Protein AF-A0A7J9LL39-F1 (afdb_monomer_lite)

Foldseek 3Di:
DDPPAAEDEAEEQDPVLLVCLVVVDDDPVCNPVSVVVVVVVPPSHRYHYDYDHVVVVVVVVVVVCCVVVVPPPPDDD

Radius of gyration: 16.15 Å; chains: 1; bounding box: 46×29×40 Å

Structure (mmCIF, N/CA/C/O backbone):
data_AF-A0A7J9LL39-F1
#
_entry.id   AF-A0A7J9LL39-F1
#
loop_
_atom_site.group_PDB
_atom_site.id
_atom_site.type_symbol
_atom_site.label_atom_id
_atom_site.label_alt_id
_atom_site.label_comp_id
_atom_site.label_asym_id
_atom_site.label_entity_id
_atom_site.label_seq_id
_atom_site.pdbx_PDB_ins_code
_atom_site.Cartn_x
_atom_site.Cartn_y
_atom_site.Cartn_z
_atom_site.occupancy
_atom_site.B_iso_or_equiv
_atom_site.auth_seq_id
_atom_site.auth_comp_id
_atom_site.auth_asym_id
_atom_site.auth_atom_id
_atom_site.pdbx_PDB_model_num
ATOM 1 N N . MET A 1 1 ? -5.647 9.799 28.092 1.00 41.47 1 MET A N 1
ATOM 2 C CA . MET A 1 1 ? -4.785 9.858 26.890 1.00 41.47 1 MET A CA 1
ATOM 3 C C . MET A 1 1 ? -5.590 9.353 25.702 1.00 41.47 1 MET A C 1
ATOM 5 O O . MET A 1 1 ? -5.887 8.168 25.645 1.00 41.47 1 MET A O 1
ATOM 9 N N . GLY A 1 2 ? -6.044 10.247 24.820 1.00 48.59 2 GLY A N 1
ATOM 10 C CA . GLY A 1 2 ? -6.833 9.858 23.650 1.00 48.59 2 GLY A CA 1
ATOM 11 C C . GLY A 1 2 ? -5.955 9.113 22.651 1.00 48.59 2 GLY A C 1
ATOM 12 O O . GLY A 1 2 ? -4.981 9.671 22.155 1.00 48.59 2 GLY A O 1
ATOM 13 N N . ILE A 1 3 ? -6.273 7.850 22.370 1.00 60.44 3 ILE A N 1
ATOM 14 C CA . ILE A 1 3 ? -5.640 7.098 21.285 1.00 60.44 3 ILE A CA 1
ATOM 15 C C . ILE A 1 3 ? -6.189 7.705 19.993 1.00 60.44 3 ILE A C 1
ATOM 17 O O . ILE A 1 3 ? -7.248 7.307 19.515 1.00 60.44 3 ILE A O 1
ATOM 21 N N . GLY A 1 4 ? -5.529 8.752 19.495 1.00 62.84 4 GLY A N 1
ATOM 22 C CA . GLY A 1 4 ? -5.929 9.435 18.271 1.00 62.84 4 GLY A CA 1
ATOM 23 C C . GLY A 1 4 ? -6.067 8.421 17.140 1.00 62.84 4 GLY A C 1
ATOM 24 O O . GLY A 1 4 ? -5.124 7.679 16.852 1.00 62.84 4 GLY A O 1
ATOM 25 N N . LEU A 1 5 ? -7.255 8.361 16.536 1.00 66.06 5 LEU A N 1
ATOM 26 C CA . LEU A 1 5 ? -7.509 7.579 15.329 1.00 66.06 5 LEU A CA 1
ATOM 27 C C . LEU A 1 5 ? -6.460 7.971 14.283 1.00 66.06 5 LEU A C 1
ATOM 29 O O . LEU A 1 5 ? -6.427 9.114 13.831 1.00 66.06 5 LEU A O 1
A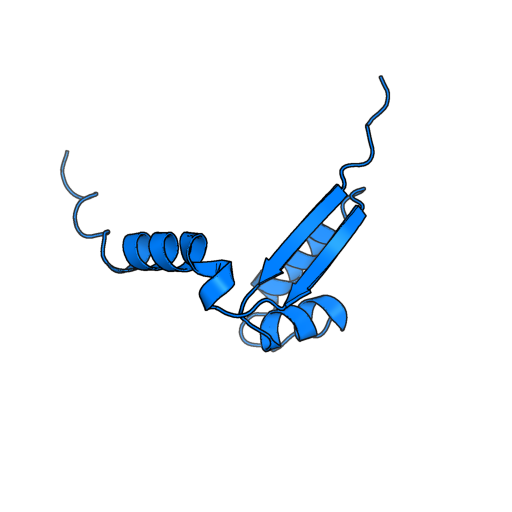TOM 33 N N . ARG A 1 6 ? -5.575 7.037 13.921 1.00 80.75 6 ARG A N 1
ATOM 34 C CA . ARG A 1 6 ? -4.569 7.277 12.880 1.00 80.75 6 ARG A CA 1
ATOM 35 C C . ARG A 1 6 ? -5.236 7.119 11.524 1.00 80.75 6 ARG A C 1
ATOM 37 O O . ARG A 1 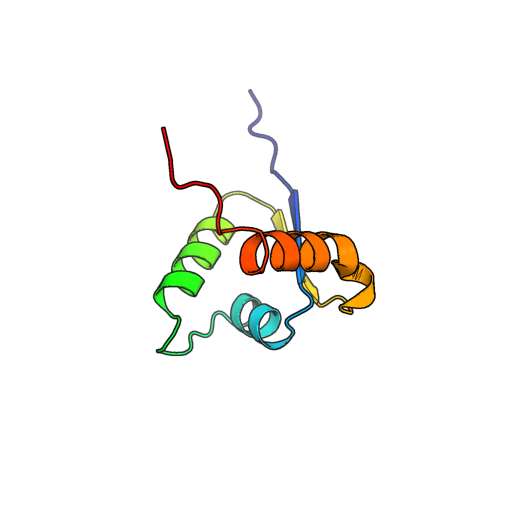6 ? -5.854 6.090 11.272 1.00 80.75 6 ARG A O 1
ATOM 44 N N . GLN A 1 7 ? -5.120 8.119 10.661 1.00 87.62 7 GLN A N 1
ATOM 45 C CA . GLN A 1 7 ? -5.507 8.000 9.259 1.00 87.62 7 GLN A CA 1
ATOM 46 C C . GLN A 1 7 ? -4.264 7.667 8.434 1.00 87.62 7 GLN A C 1
ATOM 48 O O . GLN A 1 7 ? -3.233 8.316 8.593 1.00 87.62 7 GLN A O 1
ATOM 53 N N . VAL A 1 8 ? -4.360 6.652 7.579 1.00 88.69 8 VAL A N 1
ATOM 54 C CA . VAL A 1 8 ? -3.277 6.220 6.690 1.00 88.69 8 VAL A CA 1
ATOM 55 C C . VAL A 1 8 ? -3.822 6.132 5.275 1.00 88.69 8 VAL A C 1
ATOM 57 O O . VAL A 1 8 ? -4.868 5.528 5.037 1.00 88.69 8 VAL A O 1
ATOM 60 N N . GLU A 1 9 ? -3.101 6.735 4.340 1.00 91.38 9 GLU A N 1
ATOM 61 C CA . GLU A 1 9 ? -3.372 6.637 2.913 1.00 91.38 9 GLU A CA 1
ATOM 62 C C . GLU A 1 9 ? -2.259 5.826 2.250 1.00 91.38 9 GLU A C 1
ATOM 64 O O . GLU A 1 9 ? -1.076 6.069 2.486 1.00 91.38 9 GLU A O 1
ATOM 69 N N . VAL A 1 10 ? -2.649 4.818 1.476 1.00 90.56 10 VAL A N 1
ATOM 70 C CA . VAL A 1 10 ? -1.753 3.913 0.760 1.00 90.56 10 VAL A CA 1
ATOM 71 C C . VAL A 1 10 ? -1.901 4.184 -0.727 1.00 90.56 10 VAL A C 1
ATOM 73 O O . VAL A 1 10 ? -2.974 4.002 -1.304 1.00 90.56 10 VAL A O 1
ATOM 76 N N . GLU A 1 11 ? -0.803 4.601 -1.343 1.00 94.75 11 GLU A N 1
ATOM 77 C CA . GLU A 1 11 ? -0.706 4.856 -2.775 1.00 94.75 11 GLU A CA 1
ATOM 78 C C . GLU A 1 11 ? 0.113 3.746 -3.428 1.00 94.75 11 GLU A C 1
ATOM 80 O O . GLU A 1 11 ? 1.204 3.411 -2.961 1.00 94.75 11 GLU A O 1
ATOM 85 N N . CYS A 1 12 ? -0.418 3.145 -4.490 1.00 93.81 12 CYS A N 1
ATOM 86 C CA . CYS A 1 12 ? 0.229 2.024 -5.161 1.00 93.81 12 CYS A CA 1
ATOM 87 C C . CYS A 1 12 ? 0.075 2.121 -6.683 1.00 93.81 12 CYS A C 1
ATOM 89 O O . CYS A 1 12 ? -1.017 2.387 -7.177 1.00 93.81 12 CYS A O 1
ATOM 91 N N . ASP A 1 13 ? 1.154 1.871 -7.428 1.00 94.81 13 ASP A N 1
ATOM 92 C CA . ASP A 1 13 ? 1.152 1.799 -8.899 1.00 94.81 13 ASP A CA 1
ATOM 93 C C . ASP A 1 13 ? 0.858 0.393 -9.443 1.00 94.81 13 ASP A C 1
ATOM 95 O O . ASP A 1 13 ? 0.883 0.171 -10.652 1.00 94.81 13 ASP A O 1
ATOM 99 N N . ASN A 1 14 ? 0.568 -0.568 -8.561 1.00 91.88 14 ASN A N 1
ATOM 100 C CA . ASN A 1 14 ? 0.117 -1.904 -8.931 1.00 91.88 14 ASN A CA 1
ATOM 101 C C . ASN A 1 14 ? -1.409 -1.994 -8.800 1.00 91.88 14 ASN A C 1
ATOM 103 O O . ASN A 1 14 ? -1.939 -2.240 -7.715 1.00 91.88 14 ASN A O 1
ATOM 107 N N . ALA A 1 15 ? -2.106 -1.803 -9.921 1.00 90.69 15 ALA A N 1
ATOM 108 C CA . ALA A 1 15 ? -3.567 -1.834 -9.979 1.00 90.69 15 ALA A CA 1
ATOM 109 C C . ALA A 1 15 ? -4.164 -3.153 -9.456 1.00 90.69 15 ALA A C 1
ATOM 111 O O . ALA A 1 15 ? -5.117 -3.120 -8.683 1.00 90.69 15 ALA A O 1
ATOM 112 N N . LEU A 1 16 ? -3.558 -4.296 -9.800 1.00 88.38 16 LEU A N 1
ATOM 113 C CA . LEU A 1 16 ? -4.029 -5.613 -9.362 1.00 88.38 16 LEU A CA 1
ATOM 114 C C . LEU A 1 16 ? -3.937 -5.767 -7.838 1.00 88.38 16 LEU A C 1
ATOM 116 O O . LEU A 1 16 ? -4.841 -6.306 -7.210 1.00 88.38 16 LEU A O 1
ATOM 120 N N . LEU A 1 17 ? -2.855 -5.275 -7.227 1.00 88.12 17 LEU A N 1
ATOM 121 C CA . LEU A 1 17 ? -2.715 -5.307 -5.772 1.00 88.12 17 LEU A CA 1
ATOM 122 C C . LEU A 1 17 ? -3.772 -4.429 -5.091 1.00 88.12 17 LEU A C 1
ATOM 124 O O . LEU A 1 17 ? -4.363 -4.854 -4.105 1.00 88.12 17 LEU A O 1
ATOM 128 N N . VAL A 1 18 ? -4.031 -3.227 -5.615 1.00 90.12 18 VAL A N 1
ATOM 129 C CA . VAL A 1 18 ? -5.082 -2.342 -5.084 1.00 90.12 18 VAL A CA 1
ATOM 130 C C . VAL A 1 18 ? -6.447 -3.023 -5.146 1.00 90.12 18 VAL A C 1
ATOM 132 O O . VAL A 1 18 ? -7.175 -3.006 -4.158 1.00 90.12 18 VAL A O 1
ATOM 135 N N . GLU A 1 19 ? -6.775 -3.660 -6.268 1.00 88.12 19 GLU A N 1
ATOM 136 C CA . GLU A 1 19 ? -8.034 -4.385 -6.436 1.00 88.12 19 GLU A CA 1
ATOM 137 C C . GLU A 1 19 ? -8.165 -5.545 -5.440 1.00 88.12 19 GLU A C 1
ATOM 139 O O . GLU A 1 19 ? -9.174 -5.642 -4.743 1.00 88.12 19 GLU A O 1
ATOM 144 N N . LEU A 1 20 ? -7.122 -6.368 -5.286 1.00 86.38 20 LEU A N 1
ATOM 145 C CA . LEU A 1 20 ? -7.114 -7.474 -4.322 1.00 86.38 20 LEU A CA 1
ATOM 146 C C . LEU A 1 20 ? -7.322 -6.989 -2.880 1.00 86.38 20 LEU A C 1
ATOM 148 O O . LEU A 1 20 ? -8.094 -7.594 -2.137 1.00 86.38 20 LEU A O 1
ATOM 152 N N . LEU A 1 21 ? -6.684 -5.877 -2.502 1.00 85.56 21 LEU A N 1
ATOM 153 C CA . LEU A 1 21 ? -6.824 -5.285 -1.169 1.00 85.56 21 LEU A CA 1
ATOM 154 C C . LEU A 1 21 ? -8.218 -4.696 -0.914 1.00 85.56 21 LEU A C 1
ATOM 156 O O . LEU A 1 21 ? -8.673 -4.689 0.226 1.00 85.56 21 LEU A O 1
ATOM 160 N N . LEU A 1 22 ? -8.888 -4.181 -1.950 1.00 84.81 22 LEU A N 1
ATOM 161 C CA . LEU A 1 22 ? -10.233 -3.609 -1.833 1.00 84.81 22 LEU A CA 1
ATOM 162 C C . LEU A 1 22 ? -11.326 -4.681 -1.829 1.00 84.81 22 LEU A C 1
ATOM 164 O O . LEU A 1 22 ? -12.285 -4.575 -1.069 1.00 84.81 22 LEU A O 1
ATOM 168 N N . VAL A 1 23 ? -11.186 -5.706 -2.670 1.00 83.31 23 VAL A N 1
ATOM 169 C CA . VAL A 1 23 ? -12.158 -6.803 -2.794 1.00 83.31 23 VAL A CA 1
ATOM 170 C C . VAL A 1 23 ? -11.985 -7.834 -1.670 1.00 83.31 23 VAL A C 1
ATOM 172 O O . VAL A 1 23 ? -12.899 -8.605 -1.389 1.00 83.31 23 VAL A O 1
ATOM 175 N N . GLY A 1 24 ? -10.826 -7.855 -1.003 1.00 71.00 24 GLY A N 1
ATOM 176 C CA . GLY A 1 24 ? -10.497 -8.865 0.004 1.00 71.00 24 GLY A CA 1
ATOM 177 C C . GLY A 1 24 ? -10.185 -10.239 -0.602 1.00 71.00 24 GLY A C 1
ATOM 178 O O . GLY A 1 24 ? -10.203 -11.244 0.105 1.00 71.00 24 GLY A O 1
ATOM 179 N N . GLY A 1 25 ? -9.920 -10.292 -1.911 1.00 66.94 25 GLY A N 1
ATOM 180 C CA . GLY A 1 25 ? -9.615 -11.519 -2.642 1.00 66.94 25 GLY A CA 1
ATOM 181 C C . GLY A 1 25 ? -8.164 -11.962 -2.451 1.00 66.94 25 GLY A C 1
ATOM 182 O O . GLY A 1 25 ? -7.260 -11.142 -2.297 1.00 66.94 25 GLY A O 1
ATOM 183 N N . SER A 1 26 ? -7.918 -13.271 -2.498 1.00 62.50 26 SER A N 1
ATOM 184 C CA . SER A 1 26 ? -6.567 -13.834 -2.425 1.00 62.50 26 SER A CA 1
ATOM 185 C C . SER A 1 26 ? -6.260 -14.719 -3.625 1.00 62.50 26 SER A C 1
ATOM 187 O O . SER A 1 26 ? -7.040 -15.610 -3.956 1.00 62.50 26 SER A O 1
ATOM 189 N N . VAL A 1 27 ? -5.082 -14.539 -4.222 1.00 62.88 27 VAL A N 1
ATOM 190 C CA . VAL A 1 27 ? -4.516 -15.489 -5.190 1.00 62.88 27 VAL A CA 1
ATOM 191 C C . VAL A 1 27 ? -3.638 -16.482 -4.422 1.00 62.88 27 VAL A C 1
ATOM 193 O O . VAL A 1 27 ? -2.817 -16.059 -3.604 1.00 62.88 27 VAL A O 1
ATOM 196 N N . ASN A 1 28 ? -3.785 -17.790 -4.674 1.00 65.19 28 ASN A N 1
ATOM 197 C CA . ASN A 1 28 ? -3.129 -18.858 -3.892 1.00 65.19 28 ASN A CA 1
ATOM 198 C C . ASN A 1 28 ? -1.609 -18.680 -3.715 1.00 65.19 28 ASN A C 1
ATOM 200 O O . ASN A 1 28 ? -1.071 -19.041 -2.674 1.00 65.19 28 ASN A O 1
ATOM 204 N N . SER A 1 29 ? -0.908 -18.090 -4.688 1.00 68.62 29 SER A N 1
ATOM 205 C CA . SER A 1 29 ? 0.552 -17.922 -4.641 1.00 68.62 29 SER A CA 1
ATOM 206 C C . SER A 1 29 ? 1.051 -16.835 -3.680 1.00 68.62 29 SER A C 1
ATOM 208 O O . SER A 1 29 ? 2.242 -16.813 -3.385 1.00 68.62 29 SER A O 1
ATOM 210 N N . ARG A 1 30 ? 0.184 -15.933 -3.191 1.00 73.06 30 ARG A N 1
ATOM 211 C CA . ARG A 1 30 ? 0.564 -14.807 -2.303 1.00 73.06 30 ARG A CA 1
ATOM 212 C C . ARG A 1 30 ? -0.410 -14.571 -1.143 1.00 73.06 30 ARG A C 1
ATOM 214 O O . ARG A 1 30 ? -0.454 -13.493 -0.553 1.00 73.06 30 ARG A O 1
ATOM 221 N N . ILE A 1 31 ? -1.195 -15.589 -0.789 1.00 75.62 31 ILE A N 1
ATOM 222 C CA . ILE A 1 31 ? -2.247 -15.505 0.235 1.00 75.62 31 ILE A CA 1
ATOM 223 C C . ILE A 1 31 ? -1.724 -15.110 1.626 1.00 75.62 31 ILE A C 1
ATOM 225 O O . ILE A 1 31 ? -2.414 -14.413 2.365 1.00 75.62 31 ILE A O 1
ATOM 229 N N . VAL A 1 32 ? -0.500 -15.516 1.980 1.00 81.12 32 VAL A N 1
ATOM 230 C CA . VAL A 1 32 ? 0.124 -15.182 3.273 1.00 81.12 32 VAL A CA 1
ATOM 231 C C . VAL A 1 32 ? 0.446 -13.690 3.355 1.00 81.12 32 VAL A C 1
ATOM 233 O O . VAL A 1 32 ? 0.110 -13.036 4.338 1.00 81.12 32 VAL A O 1
ATOM 236 N N . GLU A 1 33 ? 1.047 -13.132 2.304 1.00 83.44 33 GLU A N 1
ATOM 237 C CA . GLU A 1 33 ? 1.422 -11.715 2.239 1.00 83.44 33 GLU A CA 1
ATOM 238 C C . GLU A 1 33 ? 0.180 -10.817 2.290 1.00 83.44 33 GLU A C 1
ATOM 240 O O . GLU A 1 33 ? 0.134 -9.855 3.058 1.00 83.44 33 GLU A O 1
ATOM 245 N N . LEU A 1 34 ? -0.862 -11.173 1.532 1.00 82.06 34 LEU A N 1
ATOM 246 C CA . LEU A 1 34 ? -2.136 -10.451 1.537 1.00 82.06 34 LEU A CA 1
ATOM 247 C C . LEU A 1 34 ? -2.821 -10.505 2.908 1.00 82.06 34 LEU A C 1
ATOM 249 O O . LEU A 1 34 ? -3.301 -9.477 3.385 1.00 82.06 34 LEU A O 1
ATOM 253 N N . HIS A 1 35 ? -2.801 -11.654 3.592 1.00 82.62 35 HIS A N 1
ATOM 254 C CA . HIS A 1 35 ? -3.326 -11.757 4.956 1.00 82.62 35 HIS A CA 1
ATOM 255 C C . HIS A 1 35 ? -2.588 -10.854 5.945 1.00 82.62 35 HIS A C 1
ATOM 257 O O . HIS A 1 35 ? -3.229 -10.225 6.788 1.00 82.62 35 HIS A O 1
ATOM 263 N N . LEU A 1 36 ? -1.259 -10.753 5.846 1.00 85.38 36 LEU A N 1
ATOM 264 C CA . LEU A 1 36 ? -0.484 -9.852 6.700 1.00 85.38 36 LEU A CA 1
ATOM 265 C C . LEU A 1 36 ? -0.869 -8.388 6.458 1.00 85.38 36 LEU A C 1
ATOM 267 O O . LEU A 1 36 ? -1.063 -7.638 7.417 1.00 85.38 36 LEU A O 1
ATOM 271 N N . ILE A 1 37 ? -1.040 -7.992 5.193 1.00 85.44 37 ILE A N 1
ATOM 272 C CA . ILE A 1 37 ? -1.482 -6.637 4.841 1.00 85.44 37 ILE A CA 1
ATOM 273 C C . ILE A 1 37 ? -2.892 -6.373 5.390 1.00 85.44 37 ILE A C 1
ATOM 275 O O . ILE A 1 37 ? -3.107 -5.358 6.054 1.00 85.44 37 ILE A O 1
ATOM 279 N N . HIS A 1 38 ? -3.831 -7.305 5.209 1.00 83.00 38 HIS A N 1
ATOM 280 C CA . HIS A 1 38 ? -5.181 -7.194 5.771 1.00 83.00 38 HIS A CA 1
ATOM 281 C C . HIS A 1 38 ? -5.171 -7.106 7.303 1.00 83.00 38 HIS A C 1
ATOM 283 O O . HIS A 1 38 ? -5.901 -6.300 7.876 1.00 83.00 38 HIS A O 1
ATOM 289 N N . GLY A 1 39 ? -4.302 -7.859 7.985 1.00 83.44 39 GLY A N 1
ATOM 290 C CA . GLY A 1 39 ? -4.130 -7.769 9.436 1.00 83.44 39 GLY A CA 1
ATOM 291 C C . GLY A 1 39 ? -3.658 -6.387 9.902 1.00 83.44 39 GLY A C 1
ATOM 292 O O . GLY A 1 39 ? -4.102 -5.890 10.939 1.00 83.44 39 GLY A O 1
ATOM 293 N N . ILE A 1 40 ? -2.794 -5.725 9.125 1.00 82.75 40 ILE A N 1
ATOM 294 C CA . ILE A 1 40 ? -2.383 -4.337 9.385 1.00 82.75 40 ILE A CA 1
ATOM 295 C C . ILE A 1 40 ? -3.552 -3.376 9.142 1.00 82.75 40 ILE A C 1
ATOM 297 O O . ILE A 1 40 ? -3.749 -2.453 9.933 1.00 82.75 40 ILE A O 1
ATOM 301 N N . PHE A 1 41 ? -4.342 -3.595 8.090 1.00 79.50 41 PHE A N 1
ATOM 302 C CA . PHE A 1 41 ? -5.474 -2.730 7.743 1.00 79.50 41 PHE A CA 1
ATOM 303 C C . PHE A 1 41 ? -6.637 -2.846 8.733 1.00 79.50 41 PHE A C 1
ATOM 305 O O . PHE A 1 41 ? -7.324 -1.858 8.966 1.00 79.50 41 PHE A O 1
ATOM 312 N N . ASN A 1 42 ? -6.798 -4.000 9.386 1.00 77.69 42 ASN A N 1
ATOM 313 C CA . ASN A 1 42 ? -7.789 -4.225 10.444 1.00 77.69 42 ASN A CA 1
ATOM 314 C C . ASN A 1 42 ? -7.452 -3.556 11.789 1.00 77.69 42 ASN A C 1
ATOM 316 O O . ASN A 1 42 ? -8.197 -3.689 12.763 1.00 77.69 42 ASN A O 1
ATOM 320 N N . ARG A 1 43 ? -6.329 -2.835 11.890 1.00 81.38 43 ARG A N 1
ATOM 321 C CA . ARG A 1 43 ? -6.034 -2.0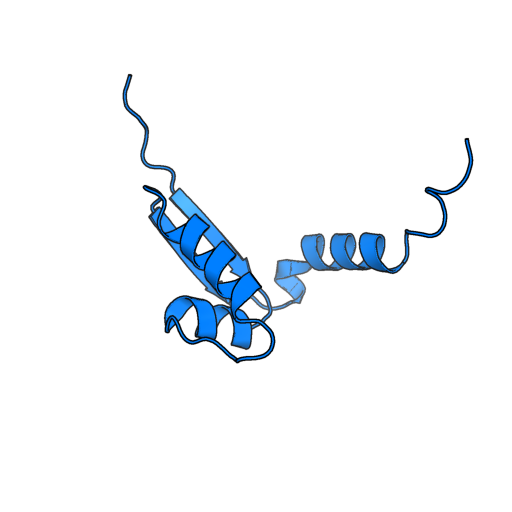11 13.071 1.00 81.38 43 ARG A CA 1
ATOM 322 C C . ARG A 1 43 ? -7.065 -0.884 13.187 1.00 81.38 43 ARG A C 1
ATOM 324 O O . ARG A 1 43 ? -7.742 -0.545 12.226 1.00 81.38 43 ARG A O 1
ATOM 331 N N . LYS A 1 44 ? -7.165 -0.253 14.367 1.00 80.12 44 LYS A N 1
ATOM 332 C CA . LYS A 1 44 ? -8.045 0.913 14.620 1.00 80.12 44 LYS A CA 1
ATOM 333 C C . LYS A 1 44 ? -7.553 2.186 13.902 1.00 80.12 44 LYS A C 1
ATOM 335 O O . LYS A 1 44 ? -7.341 3.221 14.535 1.00 80.12 44 LYS A O 1
ATOM 340 N N . TRP A 1 45 ? -7.289 2.088 12.604 1.00 84.25 45 TRP A N 1
ATOM 341 C CA . TRP A 1 45 ? -6.817 3.143 11.720 1.00 84.25 45 TRP A CA 1
ATOM 342 C C . TRP A 1 45 ? -7.870 3.395 10.642 1.00 84.25 45 TRP A C 1
ATOM 344 O O . TRP A 1 45 ? -8.558 2.483 10.193 1.00 84.25 45 TRP A O 1
ATOM 354 N N . LYS A 1 46 ? -7.993 4.644 10.201 1.00 85.56 46 LYS A N 1
ATOM 355 C CA . LYS A 1 46 ? -8.791 4.995 9.029 1.00 85.56 46 LYS A CA 1
ATOM 356 C C . LYS A 1 46 ? -7.920 4.805 7.791 1.00 85.56 46 LYS A C 1
ATOM 358 O O . LYS A 1 46 ? -7.085 5.658 7.497 1.00 85.56 46 LYS A O 1
ATOM 363 N N . MET A 1 47 ? -8.100 3.688 7.097 1.00 86.62 47 MET A N 1
ATOM 364 C CA . MET A 1 47 ? -7.339 3.352 5.893 1.00 86.62 47 MET A CA 1
ATOM 365 C C . MET A 1 47 ? -8.007 3.926 4.638 1.00 86.62 47 MET A C 1
ATOM 367 O O . MET A 1 47 ? -9.227 3.860 4.485 1.00 86.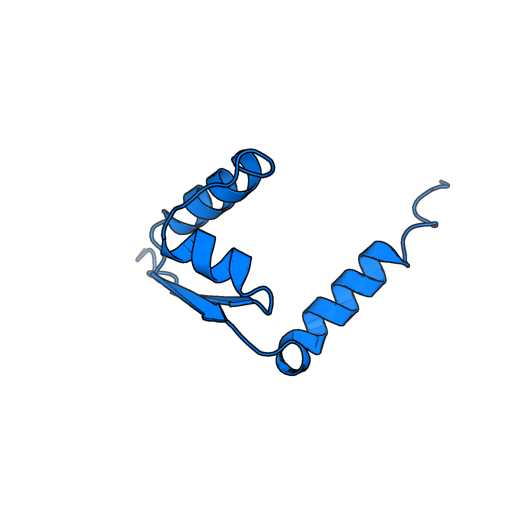62 47 MET A O 1
ATOM 371 N N . ARG A 1 48 ? -7.206 4.468 3.721 1.00 89.81 48 ARG A N 1
ATOM 372 C CA . ARG A 1 48 ? -7.590 4.757 2.333 1.00 89.81 48 ARG A CA 1
ATOM 373 C C . ARG A 1 48 ? -6.552 4.150 1.408 1.00 89.81 48 ARG A C 1
ATOM 375 O O . ARG A 1 48 ? -5.365 4.267 1.678 1.00 89.81 48 ARG A O 1
ATOM 382 N N . ILE A 1 49 ? -6.992 3.508 0.336 1.00 90.50 49 ILE A N 1
ATOM 383 C CA . ILE A 1 49 ? -6.106 2.877 -0.644 1.00 90.50 49 ILE A CA 1
ATOM 384 C C . ILE A 1 49 ? -6.479 3.451 -2.000 1.00 90.50 49 ILE A C 1
ATOM 386 O O . ILE A 1 49 ? -7.663 3.499 -2.336 1.00 90.50 49 ILE A O 1
ATOM 390 N N . ARG A 1 50 ? -5.488 3.893 -2.771 1.00 94.31 50 ARG A N 1
ATOM 391 C CA . ARG A 1 50 ? -5.711 4.375 -4.132 1.00 94.31 50 ARG A CA 1
ATOM 392 C C . ARG A 1 50 ? -4.618 3.906 -5.077 1.00 94.31 50 ARG A C 1
ATOM 394 O O . ARG A 1 50 ? -3.445 3.807 -4.713 1.00 94.31 50 ARG A O 1
ATOM 401 N N . HIS A 1 51 ? -5.027 3.664 -6.313 1.00 95.25 51 HIS A N 1
ATOM 402 C CA . HIS A 1 51 ? -4.097 3.460 -7.406 1.00 95.25 51 HIS A CA 1
ATOM 403 C C . HIS A 1 51 ? -3.536 4.808 -7.879 1.00 95.25 51 HIS A C 1
ATOM 405 O O . HIS A 1 51 ? -4.292 5.770 -8.026 1.00 95.25 51 HIS A O 1
ATOM 411 N N . VAL A 1 52 ? -2.230 4.870 -8.141 1.00 95.81 52 VAL A N 1
ATOM 412 C CA . VAL A 1 52 ? -1.560 6.048 -8.714 1.00 95.81 52 VAL A CA 1
ATOM 413 C C . VAL A 1 52 ? -0.688 5.651 -9.906 1.00 95.81 52 VAL A C 1
ATOM 415 O O . VAL A 1 52 ? -0.106 4.570 -9.902 1.00 95.81 52 VAL A O 1
ATOM 418 N N . PRO A 1 53 ? -0.534 6.501 -10.935 1.00 95.00 53 PRO A N 1
ATOM 419 C CA . PRO A 1 53 ? 0.415 6.242 -12.012 1.00 95.00 53 PRO A CA 1
ATOM 420 C C . PRO A 1 53 ? 1.845 6.069 -11.485 1.00 95.00 53 PRO A C 1
ATOM 422 O O . PRO A 1 53 ? 2.287 6.797 -10.596 1.00 95.00 53 PRO A O 1
ATOM 425 N N . ARG A 1 54 ? 2.623 5.174 -12.103 1.00 92.62 54 ARG A N 1
ATOM 426 C CA . ARG A 1 54 ? 4.024 4.909 -11.724 1.00 92.62 54 ARG A CA 1
ATOM 427 C C . ARG A 1 54 ? 4.908 6.160 -11.686 1.00 92.62 54 ARG A C 1
ATOM 429 O O . ARG A 1 54 ? 5.814 6.239 -10.861 1.00 92.62 54 ARG A O 1
ATOM 436 N N . SER A 1 55 ? 4.644 7.139 -12.552 1.00 92.69 55 SER A N 1
ATOM 437 C CA . SER A 1 55 ? 5.348 8.429 -12.560 1.00 92.69 55 SER A CA 1
ATOM 438 C C . SER A 1 55 ? 5.165 9.216 -11.257 1.00 92.69 55 SER A C 1
ATOM 440 O O . SER A 1 55 ? 6.089 9.903 -10.835 1.00 92.69 55 SER A O 1
ATOM 442 N N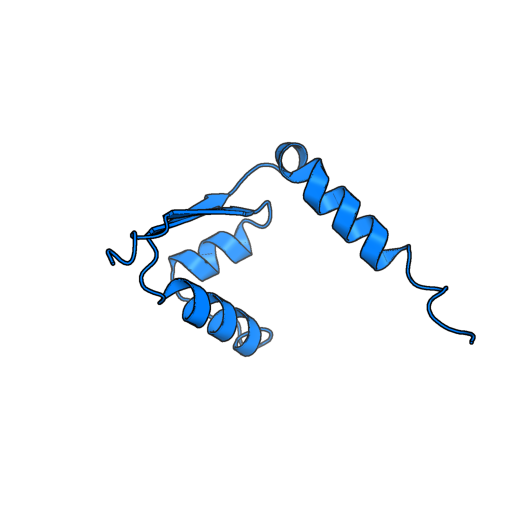 . GLN A 1 56 ? 4.018 9.071 -10.588 1.00 93.06 56 GLN A N 1
ATOM 443 C CA . GLN A 1 56 ? 3.739 9.678 -9.283 1.00 93.06 56 GLN A CA 1
ATOM 444 C C . GLN A 1 56 ? 4.357 8.875 -8.125 1.00 93.06 56 GLN A C 1
ATOM 446 O O . GLN A 1 56 ? 4.613 9.431 -7.064 1.00 93.06 56 GLN A O 1
ATOM 451 N N . ASN A 1 57 ? 4.687 7.595 -8.344 1.00 93.25 57 ASN A N 1
ATOM 452 C CA . ASN A 1 57 ? 5.336 6.719 -7.361 1.00 93.25 57 ASN A CA 1
ATOM 453 C C . ASN A 1 57 ? 6.875 6.644 -7.522 1.00 93.25 57 ASN A C 1
ATOM 455 O O . ASN A 1 57 ? 7.522 5.679 -7.102 1.00 93.25 57 ASN A O 1
ATOM 459 N N . ALA A 1 58 ? 7.491 7.651 -8.154 1.00 91.38 58 ALA A N 1
ATOM 460 C CA . ALA A 1 58 ? 8.898 7.618 -8.568 1.00 91.38 58 ALA A CA 1
ATOM 461 C C . ALA A 1 58 ? 9.890 7.400 -7.409 1.00 91.38 58 ALA A C 1
ATOM 463 O O . ALA A 1 58 ? 10.889 6.698 -7.579 1.00 91.38 58 ALA A O 1
ATOM 464 N N . VAL A 1 59 ? 9.604 7.944 -6.220 1.00 90.88 59 VAL A N 1
ATOM 465 C CA . VAL A 1 59 ? 10.454 7.782 -5.025 1.00 90.88 59 VAL A CA 1
ATOM 466 C C . VAL A 1 59 ? 10.526 6.317 -4.595 1.00 90.88 59 VAL A C 1
ATOM 468 O O . VAL A 1 59 ? 11.613 5.796 -4.340 1.00 90.88 59 VAL A O 1
ATOM 471 N N . VAL A 1 60 ? 9.381 5.631 -4.542 1.00 91.19 60 VAL A N 1
ATOM 472 C CA . VAL A 1 60 ? 9.316 4.212 -4.164 1.00 91.19 60 VAL A CA 1
ATOM 473 C C . VAL A 1 60 ? 9.958 3.349 -5.243 1.00 91.19 60 VAL A C 1
ATOM 475 O O . VAL A 1 60 ? 10.726 2.448 -4.918 1.00 91.19 60 VAL A O 1
ATOM 478 N N . VAL A 1 61 ? 9.736 3.665 -6.523 1.00 89.56 61 VAL A N 1
ATOM 479 C CA . VAL A 1 61 ? 10.394 2.975 -7.645 1.00 89.56 61 VAL A CA 1
ATOM 480 C C . VAL A 1 61 ? 11.914 3.104 -7.560 1.00 89.56 61 VAL A C 1
ATOM 482 O O . VAL A 1 61 ? 12.622 2.116 -7.754 1.00 89.56 61 VAL A O 1
ATOM 485 N N . HIS A 1 62 ? 12.432 4.295 -7.254 1.00 89.06 62 HIS A N 1
ATOM 486 C CA . HIS A 1 62 ? 13.866 4.510 -7.087 1.00 89.06 62 HIS A CA 1
ATOM 487 C C . HIS A 1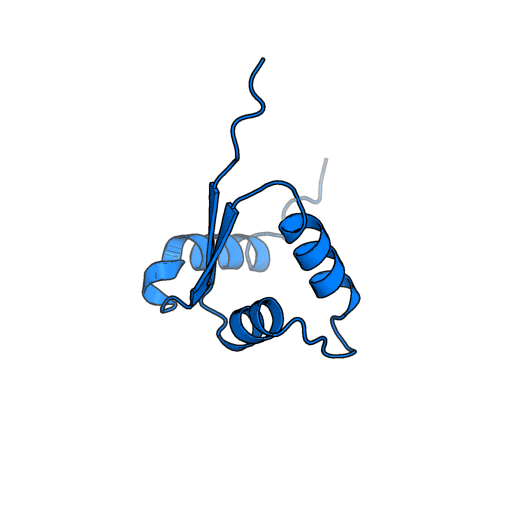 62 ? 14.424 3.690 -5.916 1.00 89.06 62 HIS A C 1
ATOM 489 O O . HIS A 1 62 ? 15.411 2.979 -6.085 1.00 89.06 62 HIS A O 1
ATOM 495 N N . ARG A 1 63 ? 13.753 3.702 -4.756 1.00 89.56 63 ARG A N 1
ATOM 496 C CA . ARG A 1 63 ? 14.151 2.889 -3.593 1.00 89.56 63 ARG A CA 1
ATOM 497 C C . ARG A 1 63 ? 14.111 1.390 -3.881 1.00 89.56 63 ARG A C 1
ATOM 499 O O . ARG A 1 63 ? 15.040 0.681 -3.516 1.00 89.56 63 ARG A O 1
ATOM 506 N N . ALA A 1 64 ? 13.076 0.911 -4.567 1.00 87.94 64 ALA A N 1
ATOM 507 C CA . ALA A 1 64 ? 12.969 -0.488 -4.967 1.00 87.94 64 ALA A CA 1
ATOM 508 C C . ALA A 1 64 ? 14.107 -0.885 -5.919 1.00 87.94 64 ALA A C 1
ATOM 510 O O . ALA A 1 64 ? 14.696 -1.949 -5.760 1.00 87.94 64 ALA A O 1
ATOM 511 N N . ARG A 1 65 ? 14.476 -0.010 -6.865 1.00 87.38 65 ARG A N 1
ATOM 512 C CA . ARG A 1 65 ? 15.649 -0.223 -7.726 1.00 87.38 65 ARG A CA 1
ATOM 513 C C . ARG A 1 65 ? 16.936 -0.293 -6.907 1.00 87.38 65 ARG A C 1
ATOM 515 O O . ARG A 1 65 ? 17.711 -1.212 -7.124 1.00 87.38 65 ARG A O 1
ATOM 522 N N . LEU A 1 66 ? 17.148 0.609 -5.949 1.00 86.44 66 LEU A N 1
ATOM 523 C CA . LEU A 1 66 ? 18.313 0.539 -5.060 1.00 86.44 66 LEU A CA 1
ATOM 524 C C . LEU A 1 66 ? 18.346 -0.762 -4.249 1.00 86.44 66 LEU A C 1
ATOM 526 O O . LEU A 1 66 ? 19.413 -1.329 -4.077 1.00 86.44 66 LEU A O 1
ATOM 530 N N . ALA A 1 67 ? 17.204 -1.276 -3.793 1.00 84.25 67 ALA A N 1
ATOM 531 C CA . ALA A 1 67 ? 17.159 -2.551 -3.077 1.00 84.25 67 ALA A CA 1
ATOM 532 C C . ALA A 1 67 ? 17.489 -3.757 -3.981 1.00 84.25 67 ALA A C 1
ATOM 534 O O . ALA A 1 67 ? 18.139 -4.696 -3.536 1.00 84.25 67 ALA A O 1
ATOM 535 N N . VAL A 1 68 ? 17.065 -3.723 -5.250 1.00 76.69 68 VAL A N 1
ATOM 536 C CA . VAL A 1 68 ? 17.314 -4.794 -6.233 1.00 76.69 68 VAL A CA 1
ATOM 537 C C . VAL A 1 68 ? 18.746 -4.756 -6.777 1.00 76.69 68 VAL A C 1
ATOM 539 O O . VAL A 1 68 ? 19.350 -5.804 -6.977 1.00 76.69 68 VAL A O 1
ATOM 542 N N . PHE A 1 69 ? 19.295 -3.563 -7.017 1.00 66.81 69 PHE A N 1
ATOM 543 C CA . PHE A 1 69 ? 20.607 -3.376 -7.651 1.00 66.81 69 PHE A CA 1
ATOM 544 C C . PHE A 1 69 ? 21.737 -3.028 -6.666 1.00 66.81 69 PHE A C 1
ATOM 546 O O . PHE A 1 69 ? 22.904 -3.078 -7.041 1.00 66.81 69 PHE A O 1
ATOM 553 N N . GLY A 1 70 ? 21.415 -2.665 -5.423 1.00 55.38 70 GLY A N 1
ATOM 554 C CA . GLY A 1 70 ? 22.355 -2.189 -4.401 1.00 55.38 70 GLY A CA 1
ATOM 555 C C . GLY A 1 70 ? 22.725 -3.209 -3.322 1.00 55.38 70 GLY A C 1
ATOM 556 O O . GLY A 1 70 ? 23.349 -2.828 -2.338 1.00 55.38 70 GLY A O 1
ATOM 557 N N . LEU A 1 71 ? 22.372 -4.488 -3.481 1.00 56.34 71 LEU A N 1
ATOM 558 C CA . LEU A 1 71 ? 22.896 -5.565 -2.634 1.00 56.34 71 LEU A CA 1
ATOM 559 C C . LEU A 1 71 ? 23.846 -6.469 -3.432 1.00 56.34 71 LEU A C 1
ATOM 561 O O . LEU A 1 71 ? 23.458 -7.540 -3.893 1.00 56.34 71 LEU A O 1
ATOM 565 N N . PRO A 1 72 ? 25.109 -6.030 -3.569 1.00 49.22 72 PRO A N 1
ATOM 566 C CA . PRO A 1 72 ? 26.229 -6.940 -3.348 1.00 49.22 72 PRO A CA 1
ATOM 567 C C . PRO A 1 72 ? 27.327 -6.330 -2.447 1.00 49.22 72 PRO A C 1
ATOM 569 O O . PRO A 1 72 ? 28.498 -6.358 -2.809 1.00 49.22 72 PRO A O 1
ATOM 572 N N . SER A 1 73 ? 26.993 -5.766 -1.276 1.00 43.88 73 SER A N 1
ATOM 573 C CA . SER A 1 73 ? 28.030 -5.255 -0.348 1.00 43.88 73 SER A CA 1
ATOM 574 C C . SER A 1 73 ? 27.684 -5.253 1.151 1.00 43.88 73 SER A C 1
ATOM 576 O O . SER A 1 73 ? 28.319 -4.548 1.925 1.00 43.88 73 SER A O 1
ATOM 578 N N . LEU A 1 74 ? 26.742 -6.090 1.599 1.00 45.59 74 LEU A N 1
ATOM 579 C CA . LEU A 1 74 ? 26.650 -6.486 3.020 1.00 45.59 74 LEU A CA 1
ATOM 580 C C . LEU A 1 74 ? 27.160 -7.920 3.235 1.00 45.59 74 LEU A C 1
ATOM 582 O O . LEU A 1 74 ? 26.645 -8.678 4.051 1.00 45.59 74 LEU A O 1
ATOM 586 N N . MET A 1 75 ? 28.192 -8.295 2.481 1.00 41.44 75 MET A N 1
ATOM 587 C CA . MET A 1 75 ? 29.169 -9.271 2.941 1.00 41.44 75 MET A CA 1
ATOM 588 C C . MET A 1 75 ? 30.455 -8.512 3.255 1.00 41.44 75 MET A C 1
ATOM 590 O O . MET A 1 75 ? 30.873 -7.677 2.455 1.00 41.44 75 MET A O 1
ATOM 594 N N . VAL A 1 76 ? 31.084 -8.926 4.356 1.00 36.00 76 VAL A N 1
ATOM 595 C CA . VAL A 1 76 ? 32.481 -8.700 4.757 1.00 36.00 76 VAL A CA 1
ATOM 596 C C . VAL A 1 76 ? 32.697 -7.651 5.875 1.00 36.00 76 VAL A C 1
ATOM 598 O O . VAL A 1 76 ? 32.780 -6.455 5.619 1.00 36.00 76 VAL A O 1
ATOM 601 N N . PHE A 1 77 ? 32.871 -8.240 7.074 1.00 41.22 77 PHE A N 1
ATOM 602 C CA . PHE A 1 77 ? 33.415 -7.807 8.380 1.00 41.22 77 PHE A CA 1
ATOM 603 C C . PHE A 1 77 ? 32.649 -6.801 9.247 1.00 41.22 77 PHE A C 1
ATOM 605 O O . PHE A 1 77 ? 32.632 -5.593 8.939 1.00 41.22 77 PHE A O 1
#

Secondary structure (DSSP, 8-state):
-----EEEEEEES-HHHHHHHHHT---GGGHHHHHHHHHHHTSSEEEEEEE--TTTTHHHHHHHHHHHHS-S-S---

Organism: Gossypium schwendimanii (NCBI:txid34291)

Sequence (77 aa):
MGIGLRQVEVECDNALLVELLLVGGSVNSRIVELHLIHGIFNRKWKMRIRHVPRSQNAVVVHRARLAVFGLPSLMVF

InterPro domains:
  IPR002156 Ribonuclease H domain [PF13456] (4-64)

pLDDT: mean 78.98, std 15.59, range [36.0, 95.81]